Protein AF-A0A8T4A845-F1 (afdb_monomer)

Radius of gyration: 17.16 Å; Cα contacts (8 Å, |Δi|>4): 164; chains: 1; bounding box: 42×33×52 Å

Nearest PDB structures (foldseek):
  6icp-assembly1_A-2  TM=5.380E-01  e=2.543E+00  Pseudomonas putida
  4fma-assembly8_H  TM=6.059E-01  e=6.255E+00  Escherichia coli
  4fma-assembly9_I  TM=5.903E-01  e=4.721E+00  Escherichia coli
  4fma-assembly4_D  TM=5.570E-01  e=5.284E+00  Escherichia coli
  4fma-assembly18_J  TM=4.393E-01  e=3.988E+00  Escherichia coli

Secondary structure (DSSP, 8-state):
------S----------------------S--EEEEETTEEEEEEE-TTS-EEEEEE-TTS-EEEEEESSSSS---EEEEEETTEEEEEETT-TTS--HHHHHHHHHHHHHHHHHHHHHHHHHHHHHHHHHHT--

Foldseek 3Di:
DDDDPDPPPPPDDDPDPDDDDDDDDDDPWVDWDFDDDVNWTWTWTADPQRKTWIWTQDPQRWIKIFIHNPNRLQGQKIWTGDPPDIDIAGPPPVVDHDPVSVVVSVVVSVVSVVVVVVRVCVVCVVVVVVVVVVD

Mean predicted aligned error: 11.97 Å

Sequence (135 aa):
MAPHKTLSTILLGSVLSLGNNSCRSNRHLEYHFEGKIEGDSVEFYETGAGDNVLLVTFQNGNRITYIDYDNDMEVDHVKVRVGTNTTEYYKYNRKNPDPVSVETLKMAQQQFDAYLKKITEIQTAPLQQKKSSEQ

pLDDT: mean 76.3, std 22.8, range [31.53, 98.25]

Structure (mmCIF, N/CA/C/O backbone):
data_AF-A0A8T4A845-F1
#
_entry.id   AF-A0A8T4A845-F1
#
loop_
_atom_site.group_PDB
_atom_site.id
_atom_site.type_symbol
_atom_site.label_atom_id
_atom_site.label_alt_id
_atom_site.label_comp_id
_atom_site.label_asym_id
_atom_site.label_entity_id
_atom_site.label_seq_id
_atom_site.pdbx_PDB_ins_code
_atom_site.Cartn_x
_atom_site.Cartn_y
_atom_site.Cartn_z
_atom_site.occupancy
_atom_site.B_iso_or_equiv
_atom_site.auth_seq_id
_atom_site.auth_comp_id
_atom_site.auth_asym_id
_atom_site.auth_atom_id
_atom_site.pdbx_PDB_model_num
ATOM 1 N N . MET A 1 1 ? 26.663 13.755 16.577 1.00 37.22 1 MET A N 1
ATOM 2 C CA . MET A 1 1 ? 26.098 12.400 16.411 1.00 37.22 1 MET A CA 1
ATOM 3 C C . MET A 1 1 ? 24.880 12.306 17.306 1.00 37.22 1 MET A C 1
ATOM 5 O O . MET A 1 1 ? 25.036 12.282 18.518 1.00 37.22 1 MET A O 1
ATOM 9 N N . ALA A 1 2 ? 23.684 12.400 16.728 1.00 31.53 2 ALA A N 1
ATOM 10 C CA . ALA A 1 2 ? 22.445 12.218 17.477 1.00 31.53 2 ALA A CA 1
ATOM 11 C C . ALA A 1 2 ? 22.142 10.711 17.559 1.00 31.53 2 ALA A C 1
ATOM 13 O O . ALA A 1 2 ? 22.365 10.014 16.568 1.00 31.53 2 ALA A O 1
ATOM 14 N N . PRO A 1 3 ? 21.683 10.191 18.706 1.00 38.44 3 PRO A N 1
ATOM 15 C CA . PRO A 1 3 ? 21.354 8.779 18.826 1.00 38.44 3 PRO A CA 1
ATOM 16 C C . PRO A 1 3 ? 20.134 8.456 17.955 1.00 38.44 3 PRO A C 1
ATOM 18 O O . PRO A 1 3 ? 19.094 9.110 18.061 1.00 38.44 3 PRO A O 1
ATOM 21 N N . HIS A 1 4 ? 20.279 7.445 17.094 1.00 35.44 4 HIS A N 1
ATOM 22 C CA . HIS A 1 4 ? 19.171 6.806 16.392 1.00 35.44 4 HIS A CA 1
ATOM 23 C C . HIS A 1 4 ? 18.200 6.262 17.441 1.00 35.44 4 HIS A C 1
ATOM 25 O O . HIS A 1 4 ? 18.529 5.341 18.186 1.00 35.44 4 HIS A O 1
ATOM 31 N N . LYS A 1 5 ? 17.016 6.867 17.532 1.00 34.44 5 LYS A N 1
ATOM 32 C CA . LYS A 1 5 ? 15.908 6.322 18.313 1.00 34.44 5 LYS A CA 1
ATOM 33 C C . LYS A 1 5 ? 15.335 5.159 17.510 1.00 34.44 5 LYS A C 1
ATOM 35 O O . LYS A 1 5 ? 14.522 5.368 16.618 1.00 34.44 5 LYS A O 1
ATOM 40 N N . THR A 1 6 ? 15.825 3.955 17.776 1.00 39.59 6 THR A N 1
ATOM 41 C CA . THR A 1 6 ? 15.202 2.714 17.323 1.00 39.59 6 THR A CA 1
ATOM 42 C C . THR A 1 6 ? 13.778 2.656 17.875 1.00 39.59 6 THR A C 1
ATOM 44 O O . THR A 1 6 ? 13.549 2.893 19.061 1.00 39.59 6 THR A O 1
ATOM 47 N N . LEU A 1 7 ? 12.811 2.337 17.015 1.00 39.12 7 LEU A N 1
ATOM 48 C CA . LEU A 1 7 ? 11.388 2.126 17.325 1.00 39.12 7 LEU A CA 1
ATOM 49 C C . LEU A 1 7 ? 11.132 0.904 18.242 1.00 39.12 7 LEU A C 1
ATOM 51 O O . LEU A 1 7 ? 10.017 0.406 18.332 1.00 39.12 7 LEU A O 1
ATOM 55 N N . SER A 1 8 ? 12.141 0.429 18.973 1.00 37.53 8 SER A N 1
ATOM 56 C CA . SER A 1 8 ? 12.108 -0.791 19.787 1.00 37.53 8 SER A CA 1
ATOM 57 C C . SER A 1 8 ? 11.509 -0.594 21.187 1.00 37.53 8 SER A C 1
ATOM 59 O O . SER A 1 8 ? 11.868 -1.310 22.117 1.00 37.53 8 SER A O 1
ATOM 61 N N . THR A 1 9 ? 10.625 0.385 21.407 1.00 39.16 9 THR A N 1
ATOM 62 C CA . THR A 1 9 ? 10.010 0.594 22.739 1.00 39.16 9 THR A CA 1
ATOM 63 C C . THR A 1 9 ? 8.511 0.892 22.687 1.00 39.16 9 THR A C 1
ATOM 65 O O . THR A 1 9 ? 8.007 1.717 23.443 1.00 39.16 9 THR A O 1
ATOM 68 N N . ILE A 1 10 ? 7.769 0.178 21.836 1.00 41.72 10 ILE A N 1
ATOM 69 C CA . ILE A 1 10 ? 6.308 0.042 21.984 1.00 41.72 10 ILE A CA 1
ATOM 70 C C . ILE A 1 10 ? 5.972 -1.437 22.209 1.00 41.72 10 ILE A C 1
ATOM 72 O O . ILE A 1 10 ? 5.274 -2.084 21.441 1.00 41.72 10 ILE A O 1
ATOM 76 N N . LEU A 1 11 ? 6.514 -1.983 23.295 1.00 44.00 11 LEU A N 1
ATOM 77 C CA . LEU A 1 11 ? 5.995 -3.179 23.946 1.00 44.00 11 LEU A CA 1
ATOM 78 C C . LEU A 1 11 ? 5.322 -2.700 25.223 1.00 44.00 11 LEU A C 1
ATOM 80 O O . LEU A 1 11 ? 6.006 -2.401 26.194 1.00 44.00 11 LEU A O 1
ATOM 84 N N . LEU A 1 12 ? 3.995 -2.580 25.192 1.00 38.84 12 LEU A N 1
ATOM 85 C CA . LEU A 1 12 ? 3.123 -2.638 26.367 1.00 38.84 12 LEU A CA 1
ATOM 86 C C . LEU A 1 12 ? 1.682 -2.830 25.884 1.00 38.84 12 LEU A C 1
ATOM 88 O O . LEU A 1 12 ? 0.955 -1.877 25.631 1.00 38.84 12 LEU A O 1
ATOM 92 N N . GLY A 1 13 ? 1.343 -4.111 25.729 1.00 39.50 13 GLY A N 1
ATOM 93 C CA . GLY A 1 13 ? 0.031 -4.720 25.924 1.00 39.50 13 GLY A CA 1
ATOM 94 C C . GLY A 1 13 ? -1.208 -3.955 25.472 1.00 39.50 13 GLY A C 1
ATOM 95 O O . GLY A 1 13 ? -1.619 -2.992 26.111 1.00 39.50 13 GLY A O 1
ATOM 96 N N . SER A 1 14 ? -1.934 -4.544 24.522 1.00 38.41 14 SER A N 1
ATOM 97 C CA . SER A 1 14 ? -3.299 -5.015 24.790 1.00 38.41 14 SER A CA 1
ATOM 98 C C . SER A 1 14 ? -3.798 -5.916 23.672 1.00 38.41 14 SER A C 1
ATOM 100 O O . SER A 1 14 ? -4.151 -5.473 22.585 1.00 38.41 14 SER A O 1
ATOM 102 N N . VAL A 1 15 ? -3.889 -7.197 24.012 1.00 46.62 15 VAL A N 1
ATOM 103 C CA . VAL A 1 15 ? -4.815 -8.153 23.415 1.00 46.62 15 VAL A CA 1
ATOM 104 C C . VAL A 1 15 ? -6.230 -7.594 23.584 1.00 46.62 15 VAL A C 1
ATOM 106 O O . VAL A 1 15 ? -6.781 -7.638 24.680 1.00 46.62 15 VAL A O 1
ATOM 109 N N . LEU A 1 16 ? -6.820 -7.058 22.518 1.00 41.22 16 LEU A N 1
ATOM 110 C CA . LEU A 1 16 ? -8.271 -6.904 22.393 1.00 41.22 16 LEU A CA 1
ATOM 111 C C . LEU A 1 16 ? -8.694 -7.369 21.002 1.00 41.22 16 LEU A C 1
ATOM 113 O O . LEU A 1 16 ? -9.043 -6.602 20.112 1.00 41.22 16 LEU A O 1
ATOM 117 N N . SER A 1 17 ? -8.669 -8.688 20.863 1.00 45.78 17 SER A N 1
ATOM 118 C CA . SER A 1 17 ? -9.502 -9.452 19.948 1.00 45.78 17 SER A CA 1
ATOM 119 C C . SER A 1 17 ? -10.981 -9.117 20.178 1.00 45.78 17 SER A C 1
ATOM 121 O O . SER A 1 17 ? -11.621 -9.692 21.057 1.00 45.78 17 SER A O 1
ATOM 123 N N . LEU A 1 18 ? -11.527 -8.194 19.389 1.00 42.00 18 LEU A N 1
ATOM 124 C CA . LEU A 1 18 ? -12.970 -8.014 19.215 1.00 42.00 18 LEU A CA 1
ATOM 125 C C . LEU A 1 18 ? -13.269 -7.806 17.727 1.00 42.00 18 LEU A C 1
ATOM 127 O O . LEU A 1 18 ? -13.414 -6.690 17.244 1.00 42.00 18 LEU A O 1
ATOM 131 N N . GLY A 1 19 ? -13.353 -8.929 17.015 1.00 37.44 19 GLY A N 1
ATOM 132 C CA . GLY A 1 19 ? -13.732 -9.011 15.608 1.00 37.44 19 GLY A CA 1
ATOM 133 C C . GLY A 1 19 ? -13.945 -10.467 15.201 1.00 37.44 19 GLY A C 1
ATOM 134 O O . GLY A 1 19 ? -13.104 -11.072 14.550 1.00 37.44 19 GLY A O 1
ATOM 135 N N . ASN A 1 20 ? -15.044 -11.064 15.664 1.00 41.44 20 ASN A N 1
ATOM 136 C CA . ASN A 1 20 ? -15.478 -12.407 15.280 1.00 41.44 20 ASN A CA 1
ATOM 137 C C . ASN A 1 20 ? -15.787 -12.444 13.770 1.00 41.44 20 ASN A C 1
ATOM 139 O O . ASN A 1 20 ? -16.800 -11.877 13.362 1.00 41.44 20 ASN A O 1
ATOM 143 N N . ASN A 1 21 ? -14.928 -13.095 12.973 1.00 42.91 21 ASN A N 1
ATOM 144 C CA . ASN A 1 21 ? -15.255 -14.054 11.896 1.00 42.91 21 ASN A CA 1
ATOM 145 C C . ASN A 1 21 ? -14.123 -14.166 10.850 1.00 42.91 21 ASN A C 1
ATOM 147 O O . ASN A 1 21 ? -14.267 -13.703 9.727 1.00 42.91 21 ASN A O 1
ATOM 151 N N . SER A 1 22 ? -13.045 -14.889 11.157 1.00 31.95 22 SER A N 1
ATOM 152 C CA . SER A 1 22 ? -12.693 -16.080 10.368 1.00 31.95 22 SER A CA 1
ATOM 153 C C . SER A 1 22 ? -11.634 -16.906 11.099 1.00 31.95 22 SER A C 1
ATOM 155 O O . SER A 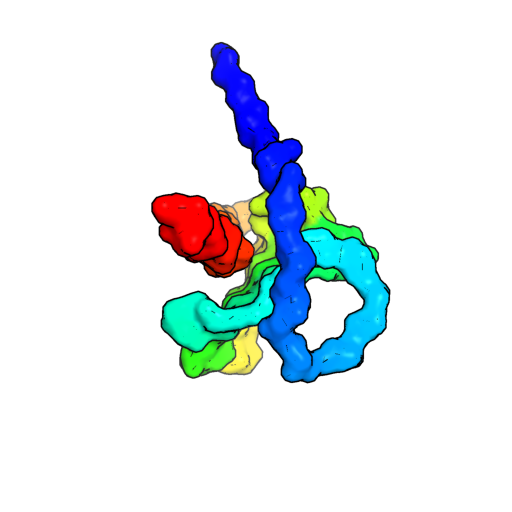1 22 ? -10.624 -16.403 11.587 1.00 31.95 22 SER A O 1
ATOM 157 N N . CYS A 1 23 ? -11.880 -18.208 11.200 1.00 46.47 23 CYS A N 1
ATOM 158 C CA . CYS A 1 23 ? -10.861 -19.168 11.577 1.00 46.47 23 CYS A CA 1
ATOM 159 C C . CYS A 1 23 ? -9.774 -19.202 10.494 1.00 46.47 23 CYS A C 1
ATOM 161 O O . CYS A 1 23 ? -9.954 -19.829 9.451 1.00 46.47 23 CYS A O 1
ATOM 163 N N . ARG A 1 24 ? -8.606 -18.630 10.784 1.00 37.72 24 ARG A N 1
ATOM 164 C CA . ARG A 1 24 ? -7.337 -19.145 10.265 1.00 37.72 24 ARG A CA 1
ATOM 165 C C . ARG A 1 24 ? -6.360 -19.284 11.423 1.00 37.72 24 ARG A C 1
ATOM 167 O O . ARG A 1 24 ? -5.912 -18.322 12.028 1.00 37.72 24 ARG A O 1
ATOM 174 N N . SER A 1 25 ? -6.129 -20.541 11.769 1.00 41.78 25 SER A N 1
ATOM 175 C CA . SER A 1 25 ? -5.287 -21.020 12.854 1.00 41.78 25 SER A CA 1
ATOM 176 C C . SER A 1 25 ? -3.837 -20.545 12.744 1.00 41.78 25 SER A C 1
ATOM 178 O O . SER A 1 25 ? -3.228 -20.692 11.686 1.00 41.78 25 SER A O 1
ATOM 180 N N . ASN A 1 26 ? -3.288 -20.139 13.892 1.00 40.47 26 ASN A N 1
ATOM 181 C CA . ASN A 1 26 ? -1.875 -20.191 14.271 1.00 40.47 26 ASN A CA 1
ATOM 182 C C . ASN A 1 26 ? -0.864 -19.613 13.279 1.00 40.47 26 ASN A C 1
ATOM 184 O O . ASN A 1 26 ? -0.272 -20.377 12.520 1.00 40.47 26 ASN A O 1
ATOM 188 N N . ARG A 1 27 ? -0.524 -18.328 13.439 1.00 40.03 27 ARG A N 1
ATOM 189 C CA . ARG A 1 27 ? 0.880 -17.881 13.477 1.00 40.03 27 ARG A CA 1
ATOM 190 C C . ARG A 1 27 ? 1.009 -16.758 14.499 1.00 40.03 27 ARG A C 1
ATOM 192 O O . ARG A 1 27 ? 0.131 -15.911 14.598 1.00 40.03 27 ARG A O 1
ATOM 199 N N . HIS A 1 28 ? 2.068 -16.820 15.292 1.00 40.00 28 HIS A N 1
ATOM 200 C CA . HIS A 1 28 ? 2.499 -15.772 16.207 1.00 40.00 28 HIS A CA 1
ATOM 201 C C . HIS A 1 28 ? 2.827 -14.505 15.406 1.00 40.00 28 HIS A C 1
ATOM 203 O O . HIS A 1 28 ? 3.969 -14.329 15.010 1.00 40.00 28 HIS A O 1
ATOM 209 N N . LEU A 1 29 ? 1.833 -13.676 15.101 1.00 51.53 29 LEU A N 1
ATOM 210 C CA . LEU A 1 29 ? 2.030 -12.416 14.390 1.00 51.53 29 LEU A CA 1
ATOM 211 C C . LEU A 1 29 ? 1.644 -11.317 15.372 1.00 51.53 29 LEU A C 1
ATOM 213 O O . LEU A 1 29 ? 0.462 -11.070 15.609 1.00 51.53 29 LEU A O 1
ATOM 217 N N . GLU A 1 30 ? 2.645 -10.728 16.023 1.00 56.69 30 GLU A N 1
ATOM 218 C CA . GLU A 1 30 ? 2.458 -9.695 17.051 1.00 56.69 30 GLU A CA 1
ATOM 219 C C . GLU A 1 30 ? 1.830 -8.405 16.482 1.00 56.69 30 GLU A C 1
ATOM 221 O O . GLU A 1 30 ? 1.326 -7.580 17.244 1.00 56.69 30 GLU A O 1
ATOM 226 N N . TYR A 1 31 ? 1.763 -8.270 15.151 1.00 66.19 31 TYR A N 1
ATOM 227 C CA . TYR A 1 31 ? 1.248 -7.097 14.452 1.00 66.19 31 TYR A CA 1
ATOM 228 C C . TYR A 1 31 ? 0.256 -7.492 13.352 1.00 66.19 31 TYR A C 1
ATOM 230 O O . TYR A 1 31 ? 0.621 -7.728 12.202 1.00 66.19 31 TYR A O 1
ATOM 238 N N . HIS A 1 32 ? -1.027 -7.565 13.712 1.00 86.31 32 HIS A N 1
ATOM 239 C CA . HIS A 1 32 ? -2.117 -7.738 12.755 1.00 86.31 32 HIS A CA 1
ATOM 240 C C . HIS A 1 32 ? -3.141 -6.608 12.887 1.00 86.31 32 HIS A C 1
ATOM 242 O O . HIS A 1 32 ? -3.562 -6.254 13.991 1.00 86.31 32 HIS A O 1
ATOM 248 N N . PHE A 1 33 ? -3.552 -6.052 11.753 1.00 91.56 33 PHE A N 1
ATOM 249 C CA . PHE A 1 33 ? -4.642 -5.094 11.647 1.00 91.56 33 PHE A CA 1
ATOM 250 C C . PHE A 1 33 ? -5.516 -5.453 10.450 1.00 91.56 33 PHE A C 1
ATOM 252 O O . PHE A 1 33 ? -5.007 -5.689 9.360 1.00 91.56 33 PHE A O 1
ATOM 259 N N . GLU A 1 34 ? -6.828 -5.423 10.643 1.00 94.94 34 GLU A N 1
ATOM 260 C CA . GLU A 1 34 ? -7.825 -5.477 9.578 1.00 94.94 34 GLU A CA 1
ATOM 261 C C . GLU A 1 34 ? -8.914 -4.462 9.928 1.00 94.94 34 GLU A C 1
ATOM 263 O O . GLU A 1 34 ? -9.502 -4.509 11.012 1.00 94.94 34 GLU A O 1
ATOM 268 N N . GLY A 1 35 ? -9.161 -3.497 9.044 1.00 93.19 35 GLY A N 1
ATOM 269 C CA . GLY A 1 35 ? -10.119 -2.441 9.339 1.00 93.19 35 GLY A CA 1
ATOM 270 C C . GLY A 1 35 ? -10.340 -1.446 8.211 1.00 93.19 35 GLY A C 1
ATOM 271 O O . GLY A 1 35 ? -9.958 -1.660 7.058 1.00 93.19 35 GLY A O 1
ATOM 2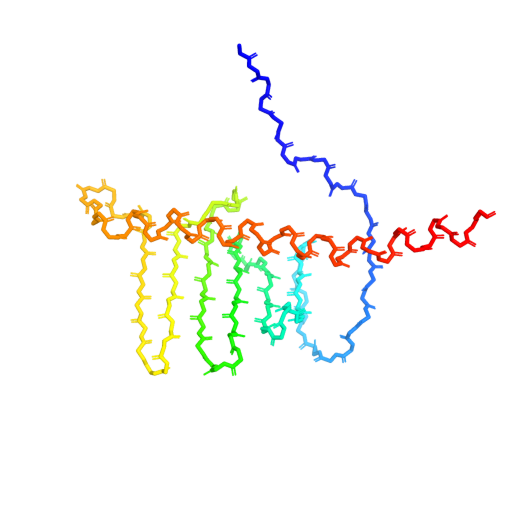72 N N . LYS A 1 36 ? -11.003 -0.339 8.558 1.00 94.50 36 LYS A N 1
ATOM 273 C CA . LYS A 1 36 ? -11.262 0.779 7.650 1.00 94.50 36 LYS A CA 1
ATOM 274 C C . LYS A 1 36 ? -10.505 2.024 8.090 1.00 94.50 36 LYS A C 1
ATOM 276 O O . LYS A 1 36 ? -10.566 2.395 9.259 1.00 94.50 36 LYS A O 1
ATOM 281 N N . ILE A 1 37 ? -9.864 2.701 7.143 1.00 93.69 37 ILE A N 1
ATOM 282 C CA . ILE A 1 37 ? -9.236 4.012 7.340 1.00 93.69 37 ILE A CA 1
ATOM 283 C C . ILE A 1 37 ? -9.777 4.932 6.255 1.00 93.69 37 ILE A C 1
ATOM 285 O O . ILE A 1 37 ? -9.611 4.644 5.079 1.00 93.69 37 ILE A O 1
ATOM 289 N N . GLU A 1 38 ? -10.479 6.001 6.643 1.00 92.38 38 GLU A N 1
ATOM 290 C CA . GLU A 1 38 ? -11.086 6.961 5.694 1.00 92.38 38 GLU A CA 1
ATOM 291 C C . GLU A 1 38 ? -11.986 6.285 4.627 1.00 92.38 38 GLU A C 1
ATOM 293 O O . GLU A 1 38 ? -12.204 6.786 3.529 1.00 92.38 38 GLU A O 1
ATOM 298 N N . GLY A 1 39 ? -12.556 5.128 4.983 1.00 92.94 39 GLY A N 1
ATOM 299 C CA . GLY A 1 39 ? -13.412 4.298 4.133 1.00 92.94 39 GLY A CA 1
ATOM 300 C C . GLY A 1 39 ? -12.672 3.282 3.253 1.00 92.94 39 GLY A C 1
ATOM 301 O O . GLY A 1 39 ? -13.315 2.369 2.729 1.00 92.94 39 GLY A O 1
ATOM 302 N N . ASP A 1 40 ? -11.346 3.356 3.159 1.00 95.25 40 ASP A N 1
ATOM 303 C CA . ASP A 1 40 ? -10.526 2.346 2.489 1.00 95.25 40 ASP A CA 1
ATOM 304 C C . ASP A 1 40 ? -10.386 1.095 3.362 1.00 95.25 40 ASP A C 1
ATOM 306 O O . ASP A 1 40 ? -10.334 1.180 4.589 1.00 95.25 40 ASP A O 1
ATOM 310 N N . SER A 1 41 ? -10.350 -0.085 2.737 1.00 96.94 41 SER A N 1
ATOM 311 C CA . SER A 1 41 ? -10.019 -1.339 3.425 1.00 96.94 41 SER A CA 1
ATOM 312 C C . SER A 1 41 ? -8.520 -1.432 3.619 1.00 96.94 41 SER A C 1
ATOM 314 O O . SER A 1 41 ? -7.790 -1.381 2.632 1.00 96.94 41 SER A O 1
ATOM 316 N N . VAL A 1 42 ? -8.076 -1.598 4.860 1.00 97.12 42 VAL A N 1
ATOM 317 C CA . VAL A 1 42 ? -6.656 -1.680 5.189 1.00 97.12 42 VAL A CA 1
ATOM 318 C C . VAL A 1 42 ? -6.389 -2.941 5.996 1.00 97.12 42 VAL A C 1
ATOM 320 O O . VAL A 1 42 ? -7.030 -3.171 7.021 1.00 97.12 42 VAL A O 1
ATOM 323 N N . GLU A 1 43 ? -5.430 -3.732 5.528 1.00 96.62 43 GLU A N 1
ATOM 324 C CA . GLU A 1 43 ? -4.906 -4.906 6.220 1.00 96.62 43 GLU A CA 1
ATOM 325 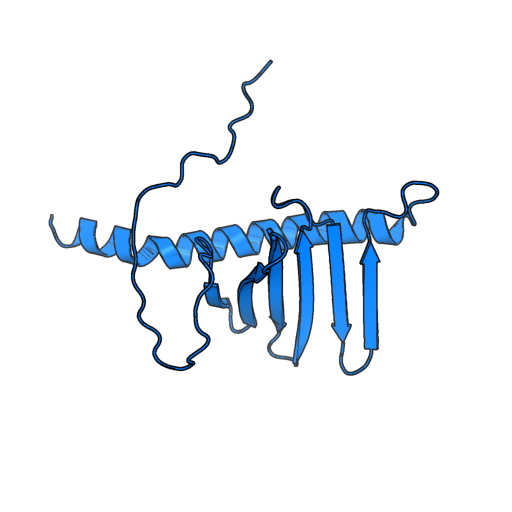C C . GLU A 1 43 ? -3.400 -4.733 6.420 1.00 96.62 43 GLU A C 1
ATOM 327 O O . GLU A 1 43 ? -2.692 -4.371 5.482 1.00 96.62 43 GLU A O 1
ATOM 332 N N . PHE A 1 44 ? -2.908 -5.003 7.623 1.00 95.00 44 PHE A N 1
ATOM 333 C CA . PHE A 1 44 ? -1.484 -5.100 7.920 1.00 95.00 44 PHE A CA 1
ATOM 334 C C . PHE A 1 44 ? -1.211 -6.435 8.600 1.00 95.00 44 PHE A C 1
ATOM 336 O O . PHE A 1 44 ? -1.908 -6.806 9.549 1.00 95.00 44 PHE A O 1
ATOM 343 N N . TYR A 1 45 ? -0.240 -7.183 8.095 1.00 91.62 45 TYR A N 1
ATOM 344 C CA . TYR A 1 45 ? 0.120 -8.479 8.651 1.00 91.62 45 TYR A CA 1
ATOM 345 C C . TYR A 1 45 ? 1.542 -8.868 8.270 1.00 91.62 45 TYR A C 1
ATOM 347 O O . TYR A 1 45 ? 2.037 -8.503 7.206 1.00 91.62 45 TYR A O 1
ATOM 355 N N . GLU A 1 46 ? 2.154 -9.686 9.115 1.00 90.94 46 GLU A N 1
ATOM 356 C CA . GLU A 1 46 ? 3.408 -10.361 8.806 1.00 90.94 46 GLU A CA 1
ATOM 357 C C . GLU A 1 46 ? 3.123 -11.722 8.129 1.00 90.94 46 GLU A C 1
ATOM 359 O O . GLU A 1 46 ? 2.183 -12.449 8.477 1.00 90.94 46 GLU A O 1
ATOM 364 N N . THR A 1 47 ? 3.880 -12.071 7.088 1.00 88.19 47 THR A N 1
ATOM 365 C CA . THR A 1 47 ? 3.756 -13.357 6.393 1.00 88.19 47 THR A CA 1
ATOM 366 C C . THR A 1 47 ? 4.454 -14.464 7.184 1.00 88.19 47 THR A C 1
ATOM 368 O O . THR A 1 47 ? 5.215 -14.238 8.113 1.00 88.19 47 THR A O 1
ATOM 371 N N . GLY A 1 48 ? 4.265 -15.726 6.785 1.00 81.94 48 GLY A N 1
ATOM 372 C CA . GLY A 1 48 ? 5.058 -16.815 7.373 1.00 81.94 48 GLY A CA 1
ATOM 373 C C . GLY A 1 48 ? 6.553 -16.774 7.074 1.00 81.94 48 GLY A C 1
ATOM 374 O O . GLY A 1 48 ? 7.276 -17.579 7.652 1.00 81.94 48 GLY A O 1
ATOM 375 N N . ALA A 1 49 ? 6.978 -15.934 6.131 1.00 86.00 49 ALA A N 1
ATOM 376 C CA . ALA A 1 49 ? 8.378 -15.745 5.785 1.00 86.00 49 ALA A CA 1
ATOM 377 C C . ALA A 1 49 ? 9.019 -14.587 6.569 1.00 86.00 49 ALA A C 1
ATOM 379 O O . ALA A 1 49 ? 10.225 -14.408 6.460 1.00 86.00 49 ALA A O 1
ATOM 380 N N . GLY A 1 50 ? 8.239 -13.862 7.380 1.00 85.06 50 GLY A N 1
ATOM 381 C CA . GLY A 1 50 ? 8.693 -12.679 8.106 1.00 85.06 50 GLY A CA 1
ATOM 382 C C . GLY A 1 50 ? 8.491 -11.367 7.348 1.00 85.06 50 GLY A C 1
ATOM 383 O O . GLY A 1 50 ? 8.881 -10.329 7.862 1.00 85.06 50 GLY A O 1
ATOM 384 N N . ASP A 1 51 ? 7.874 -11.386 6.160 1.00 91.06 51 ASP A N 1
ATOM 385 C CA . ASP A 1 51 ? 7.634 -10.155 5.399 1.00 91.06 51 ASP A CA 1
ATOM 386 C C . ASP A 1 51 ? 6.490 -9.356 6.031 1.00 91.06 51 ASP A C 1
ATOM 388 O O . ASP A 1 51 ? 5.438 -9.929 6.325 1.00 91.06 51 ASP A O 1
ATOM 392 N N . ASN A 1 52 ? 6.611 -8.037 6.130 1.00 93.50 52 ASN A N 1
ATOM 393 C CA . ASN A 1 52 ? 5.472 -7.184 6.451 1.00 93.50 52 ASN A CA 1
ATOM 394 C C . ASN A 1 52 ? 4.700 -6.827 5.185 1.00 93.50 52 ASN A C 1
ATOM 396 O O . ASN A 1 52 ? 5.270 -6.388 4.183 1.00 93.50 52 ASN A O 1
ATOM 400 N N . VAL A 1 53 ? 3.377 -6.958 5.242 1.00 96.12 53 VAL A N 1
ATOM 401 C CA . VAL A 1 53 ? 2.484 -6.600 4.142 1.00 96.12 53 VAL A CA 1
ATOM 402 C C . VAL A 1 53 ? 1.444 -5.605 4.625 1.00 96.12 53 VAL A C 1
ATOM 404 O O . VAL A 1 53 ? 0.650 -5.907 5.513 1.00 96.12 53 VAL A O 1
ATOM 407 N N . LEU A 1 54 ? 1.405 -4.439 3.977 1.00 97.44 54 LEU A N 1
ATOM 408 C CA . LEU A 1 54 ? 0.292 -3.498 4.064 1.00 97.44 54 LEU A CA 1
ATOM 409 C C . LEU A 1 54 ? -0.518 -3.573 2.768 1.00 97.44 54 LEU A C 1
ATOM 411 O O . LEU A 1 54 ? -0.016 -3.289 1.678 1.00 97.44 54 LEU A O 1
ATOM 415 N N . LEU A 1 55 ? -1.790 -3.929 2.879 1.00 98.06 55 LEU A N 1
ATOM 416 C CA . LEU A 1 55 ? -2.735 -3.964 1.776 1.00 98.06 55 LEU A CA 1
ATOM 417 C C . LEU A 1 55 ? -3.760 -2.848 1.947 1.00 98.06 55 LEU A C 1
ATOM 419 O O . LEU A 1 55 ? -4.479 -2.810 2.939 1.00 98.06 55 LEU A O 1
ATOM 423 N N . VAL A 1 56 ? -3.869 -1.975 0.949 1.00 98.12 56 VAL A N 1
ATOM 424 C CA . VAL A 1 56 ? -4.872 -0.907 0.907 1.00 98.12 56 VAL A CA 1
ATOM 425 C C . VAL A 1 56 ? -5.767 -1.133 -0.300 1.00 98.12 56 VAL A C 1
ATOM 427 O O . VAL A 1 56 ? -5.301 -1.102 -1.438 1.00 98.12 56 VAL A O 1
ATOM 430 N N . THR A 1 57 ? -7.054 -1.364 -0.059 1.00 97.50 57 THR A N 1
ATOM 431 C CA . THR A 1 57 ? -8.092 -1.443 -1.091 1.00 97.50 57 THR A CA 1
ATOM 432 C C . THR A 1 57 ? -8.976 -0.210 -0.997 1.00 97.50 57 THR A C 1
ATOM 434 O O . THR A 1 57 ? -9.757 -0.063 -0.055 1.00 97.50 57 THR A O 1
ATOM 437 N N . PHE A 1 58 ? -8.852 0.661 -1.992 1.00 95.62 58 PHE A N 1
ATOM 438 C CA . PHE A 1 58 ? -9.617 1.894 -2.090 1.00 95.62 58 PHE A CA 1
ATOM 439 C C . PHE A 1 58 ? -11.098 1.617 -2.347 1.00 95.62 58 PHE A C 1
ATOM 441 O O . PHE A 1 58 ? -11.467 0.586 -2.913 1.00 95.62 58 PHE A O 1
ATOM 448 N N . GLN A 1 59 ? -11.958 2.579 -2.011 1.00 94.25 59 GLN A N 1
ATOM 449 C CA . GLN A 1 59 ? -13.407 2.484 -2.253 1.00 94.25 59 GLN A CA 1
ATOM 450 C C . GLN A 1 59 ? -13.781 2.205 -3.722 1.00 94.25 59 GLN A C 1
ATOM 452 O O . GLN A 1 59 ? -14.800 1.578 -3.998 1.00 94.25 59 GLN A O 1
ATOM 457 N N . ASN A 1 60 ? -12.949 2.642 -4.672 1.00 90.75 60 ASN A N 1
ATOM 458 C CA . ASN A 1 60 ? -13.136 2.385 -6.105 1.00 90.75 60 ASN A CA 1
ATOM 459 C C . ASN A 1 60 ? -12.642 0.995 -6.562 1.00 90.75 60 ASN A C 1
ATOM 461 O O . ASN A 1 60 ? -12.651 0.708 -7.757 1.00 90.75 60 ASN A O 1
ATOM 465 N N . GLY A 1 61 ? -12.193 0.143 -5.637 1.00 93.88 61 GLY A N 1
ATOM 466 C CA . GLY A 1 61 ? -11.688 -1.203 -5.909 1.00 93.88 61 GLY A CA 1
ATOM 467 C C . GLY A 1 61 ? -10.228 -1.265 -6.366 1.00 93.88 61 GLY A C 1
ATOM 468 O O . GLY A 1 61 ? -9.696 -2.366 -6.525 1.00 93.88 61 GLY A O 1
ATOM 469 N N . ASN A 1 62 ? -9.557 -0.124 -6.556 1.00 95.69 62 ASN A N 1
ATOM 470 C CA . ASN A 1 62 ? -8.115 -0.108 -6.791 1.00 95.69 62 ASN A CA 1
ATOM 471 C C . ASN A 1 62 ? -7.377 -0.572 -5.538 1.00 95.69 62 ASN A C 1
ATOM 473 O O . ASN A 1 62 ? -7.857 -0.406 -4.417 1.00 95.69 62 ASN A O 1
ATOM 477 N N . ARG A 1 63 ? -6.187 -1.136 -5.726 1.00 97.81 63 ARG A N 1
ATOM 478 C CA . ARG A 1 63 ? -5.432 -1.732 -4.628 1.00 97.81 63 ARG A CA 1
ATOM 479 C C . ARG A 1 63 ? -3.963 -1.368 -4.698 1.00 97.81 63 ARG A C 1
ATOM 481 O O . ARG A 1 63 ? -3.373 -1.445 -5.773 1.00 97.81 63 ARG A O 1
ATOM 488 N N . ILE A 1 64 ? -3.372 -1.048 -3.555 1.00 98.06 64 ILE A N 1
ATOM 489 C CA . ILE A 1 64 ? -1.922 -0.955 -3.398 1.00 98.06 64 ILE A CA 1
ATOM 490 C C . ILE A 1 64 ? -1.487 -1.976 -2.352 1.00 98.06 64 ILE A C 1
ATOM 492 O O . ILE A 1 64 ? -2.110 -2.113 -1.302 1.00 98.06 64 ILE A O 1
ATOM 496 N N . THR A 1 65 ? -0.436 -2.722 -2.666 1.00 98.25 65 THR A N 1
ATOM 497 C CA . THR A 1 65 ? 0.228 -3.639 -1.741 1.00 98.25 65 THR A CA 1
ATOM 498 C C . THR A 1 65 ? 1.647 -3.145 -1.527 1.00 98.25 65 THR A C 1
ATOM 500 O O . THR A 1 65 ? 2.392 -3.041 -2.499 1.00 98.25 65 THR A O 1
ATOM 503 N N . TYR A 1 66 ? 2.004 -2.861 -0.281 1.00 97.88 66 TYR A N 1
ATOM 504 C CA . TYR A 1 66 ? 3.359 -2.531 0.150 1.00 97.88 66 TYR A CA 1
ATOM 505 C C . TYR A 1 66 ? 3.944 -3.759 0.840 1.00 97.88 66 TYR A C 1
ATOM 507 O O . TYR A 1 66 ? 3.253 -4.387 1.646 1.00 97.88 66 TYR A O 1
ATOM 515 N N . ILE A 1 67 ? 5.176 -4.113 0.492 1.00 96.12 67 ILE A N 1
ATOM 516 C CA . ILE A 1 67 ? 5.859 -5.300 0.999 1.00 96.12 67 ILE A CA 1
ATOM 517 C C . ILE A 1 67 ? 7.262 -4.899 1.448 1.00 96.12 67 ILE A C 1
ATOM 519 O O . ILE A 1 67 ? 7.996 -4.269 0.683 1.00 96.12 67 ILE A O 1
ATOM 523 N N . ASP A 1 68 ? 7.595 -5.290 2.668 1.00 94.81 68 ASP A N 1
ATOM 524 C CA . ASP A 1 68 ? 8.912 -5.226 3.304 1.00 94.81 68 ASP A CA 1
ATOM 525 C C . ASP A 1 68 ? 9.342 -6.677 3.547 1.00 94.81 68 ASP A C 1
ATOM 527 O O . ASP A 1 68 ? 8.654 -7.403 4.266 1.00 94.81 68 ASP A O 1
ATOM 531 N N . TYR A 1 69 ? 10.412 -7.123 2.889 1.00 92.56 69 TYR A N 1
ATOM 532 C CA . TYR A 1 69 ? 10.872 -8.514 2.959 1.00 92.56 69 TYR A CA 1
ATOM 533 C C . TYR A 1 69 ? 11.808 -8.779 4.144 1.00 92.56 69 TYR A C 1
ATOM 535 O O . TYR A 1 69 ? 12.029 -9.936 4.497 1.00 92.56 69 TYR A O 1
ATOM 543 N N . ASP A 1 70 ? 12.379 -7.730 4.737 1.00 88.81 70 ASP A N 1
ATOM 544 C CA . ASP A 1 70 ? 13.439 -7.826 5.744 1.00 88.81 70 ASP A CA 1
ATOM 545 C C . ASP A 1 70 ? 12.936 -7.500 7.170 1.00 88.81 70 ASP A C 1
ATOM 547 O O . ASP A 1 70 ? 13.699 -7.584 8.137 1.00 88.81 70 ASP A O 1
ATOM 551 N N . ASN A 1 71 ? 11.643 -7.189 7.317 1.00 85.62 71 ASN A N 1
ATOM 552 C CA . ASN A 1 71 ? 10.978 -6.798 8.564 1.00 85.62 71 ASN A CA 1
ATOM 553 C C . ASN A 1 71 ? 11.621 -5.565 9.228 1.00 85.62 71 ASN A C 1
ATOM 555 O O . ASN A 1 71 ? 11.682 -5.452 10.456 1.00 85.62 71 ASN A O 1
ATOM 559 N N . ASP A 1 72 ? 12.146 -4.645 8.418 1.00 90.56 72 ASP A N 1
ATOM 560 C CA . ASP A 1 72 ? 12.782 -3.407 8.877 1.00 90.56 72 ASP A CA 1
ATOM 561 C C . ASP A 1 72 ? 11.878 -2.170 8.722 1.00 90.56 72 ASP A C 1
ATOM 563 O O . ASP A 1 72 ? 12.280 -1.052 9.062 1.00 90.56 72 ASP A O 1
ATOM 567 N N . MET A 1 73 ? 10.628 -2.390 8.296 1.00 91.44 73 MET A N 1
ATOM 568 C CA . MET A 1 73 ? 9.612 -1.385 7.985 1.00 91.44 73 MET A CA 1
ATOM 569 C C . MET A 1 73 ? 9.988 -0.483 6.796 1.00 91.44 73 MET A C 1
ATOM 571 O O . MET A 1 73 ? 9.412 0.600 6.633 1.00 91.44 73 MET A O 1
ATOM 575 N N . GLU A 1 74 ? 10.918 -0.918 5.942 1.00 94.75 74 GLU A N 1
ATOM 576 C CA . GLU A 1 74 ? 11.261 -0.268 4.680 1.00 94.75 74 GLU A CA 1
ATOM 577 C C . GLU A 1 74 ? 10.585 -0.975 3.493 1.00 94.75 74 GLU A C 1
ATOM 579 O O . GLU A 1 74 ? 10.690 -2.179 3.288 1.00 94.75 74 GLU A O 1
ATOM 584 N N . VAL A 1 75 ? 9.890 -0.214 2.649 1.00 95.06 75 VAL A N 1
ATOM 585 C CA . VAL A 1 75 ? 9.179 -0.752 1.488 1.00 95.06 75 VAL A CA 1
ATOM 586 C C . VAL A 1 75 ? 10.176 -1.211 0.421 1.00 95.06 75 VAL A C 1
ATOM 588 O O . VAL A 1 75 ? 10.833 -0.407 -0.247 1.00 95.06 75 VAL A O 1
ATOM 591 N N . ASP A 1 76 ? 10.218 -2.519 0.183 1.00 94.56 76 ASP A N 1
ATOM 592 C CA . ASP A 1 76 ? 11.039 -3.143 -0.854 1.00 94.56 76 ASP A CA 1
ATOM 593 C C . ASP A 1 76 ? 10.298 -3.318 -2.178 1.00 94.56 76 ASP A C 1
ATOM 595 O O . ASP A 1 76 ? 10.908 -3.335 -3.256 1.00 94.56 76 ASP A O 1
ATOM 599 N N . HIS A 1 77 ? 8.981 -3.499 -2.105 1.00 94.06 77 HIS A N 1
ATOM 600 C CA . HIS A 1 77 ? 8.153 -3.806 -3.258 1.00 94.06 77 HIS A CA 1
ATOM 601 C C . HIS A 1 77 ? 6.756 -3.209 -3.123 1.00 94.06 77 HIS A C 1
ATOM 603 O O . HIS A 1 77 ? 6.081 -3.348 -2.105 1.00 94.06 77 HIS A O 1
ATOM 609 N N . VAL A 1 78 ? 6.304 -2.571 -4.201 1.00 96.38 78 VAL A N 1
ATOM 610 C CA . VAL A 1 78 ? 4.956 -2.021 -4.323 1.00 96.38 78 VAL A CA 1
ATOM 611 C C . VAL A 1 78 ? 4.244 -2.648 -5.509 1.00 96.38 78 VAL A C 1
ATOM 613 O O . VAL A 1 78 ? 4.760 -2.626 -6.626 1.00 96.38 78 VAL A O 1
ATOM 616 N N . LYS A 1 79 ? 3.024 -3.140 -5.288 1.00 96.38 79 LYS A N 1
ATOM 617 C CA . LYS A 1 79 ? 2.103 -3.556 -6.352 1.00 96.38 79 LYS A CA 1
ATOM 618 C C . LYS A 1 79 ? 0.931 -2.599 -6.416 1.00 96.38 79 LYS A C 1
ATOM 620 O O . LYS A 1 79 ? 0.201 -2.465 -5.438 1.00 96.38 79 LYS A O 1
ATOM 625 N N . VAL A 1 80 ? 0.704 -1.992 -7.572 1.00 96.75 80 VAL A N 1
ATOM 626 C CA . VAL A 1 80 ? -0.452 -1.130 -7.831 1.00 96.75 80 VAL A CA 1
ATOM 627 C C . VAL A 1 80 ? -1.384 -1.845 -8.796 1.00 96.75 80 VAL A C 1
ATOM 629 O O . VAL A 1 80 ? -1.002 -2.153 -9.923 1.00 96.75 80 VAL A O 1
ATOM 632 N N . ARG A 1 81 ? -2.618 -2.103 -8.365 1.00 96.94 81 ARG A N 1
ATOM 633 C CA . ARG A 1 81 ? -3.671 -2.693 -9.190 1.00 96.94 81 ARG A CA 1
ATOM 634 C C . ARG A 1 81 ? -4.767 -1.672 -9.465 1.00 96.94 81 ARG A C 1
ATOM 636 O O . ARG A 1 81 ? -5.429 -1.204 -8.540 1.00 96.94 81 ARG A O 1
ATOM 643 N N . VAL A 1 82 ? -4.998 -1.400 -10.746 1.00 94.25 82 VAL A N 1
ATOM 644 C CA . VAL A 1 82 ? -6.085 -0.543 -11.239 1.00 94.25 82 VAL A CA 1
ATOM 645 C C . VAL A 1 82 ? -6.943 -1.368 -12.192 1.00 94.25 82 VAL A C 1
ATOM 647 O O . VAL A 1 82 ? -6.512 -1.729 -13.289 1.00 94.25 82 VAL A O 1
ATOM 650 N N . GLY A 1 83 ? -8.147 -1.735 -11.744 1.00 92.56 83 GLY A N 1
ATOM 651 C CA . GLY A 1 83 ? -9.000 -2.700 -12.442 1.00 92.56 83 GLY A CA 1
ATOM 652 C C . GLY A 1 83 ? -8.313 -4.063 -12.627 1.00 92.56 83 GLY A C 1
ATOM 653 O O . GLY A 1 83 ? -8.046 -4.790 -11.662 1.00 92.56 83 GLY A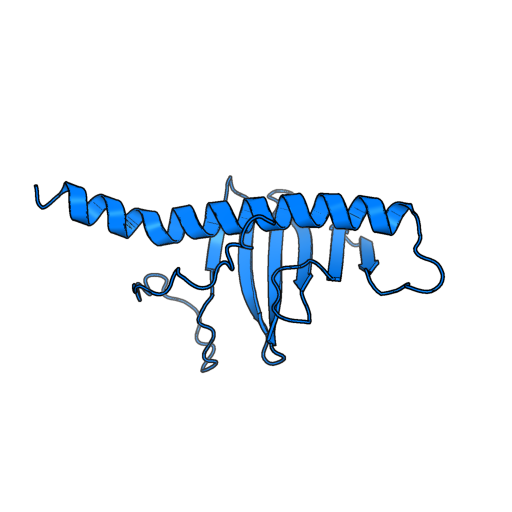 O 1
ATOM 654 N N . THR A 1 84 ? -8.037 -4.426 -13.881 1.00 93.50 84 THR A N 1
ATOM 655 C CA . THR A 1 84 ? -7.338 -5.670 -14.255 1.00 93.50 84 THR A CA 1
ATOM 656 C C . THR A 1 84 ? -5.828 -5.499 -14.416 1.00 93.50 84 THR A C 1
ATOM 658 O O . THR A 1 84 ? -5.119 -6.499 -14.489 1.00 93.50 84 THR A O 1
ATOM 661 N N . ASN A 1 85 ? -5.327 -4.263 -14.469 1.00 95.62 85 ASN A N 1
ATOM 662 C CA . ASN A 1 85 ? -3.915 -3.982 -14.707 1.00 95.62 85 ASN A CA 1
ATOM 663 C C . ASN A 1 85 ? -3.145 -3.975 -13.388 1.00 95.62 85 ASN A C 1
ATOM 665 O O . ASN A 1 85 ? -3.621 -3.413 -12.401 1.00 95.62 85 ASN A O 1
ATOM 669 N N . THR A 1 86 ? -1.958 -4.581 -13.388 1.00 95.50 86 THR A N 1
ATOM 670 C CA . THR A 1 86 ? -1.035 -4.573 -12.248 1.00 95.50 86 THR A CA 1
ATOM 671 C C . THR A 1 86 ? 0.309 -4.020 -12.696 1.00 95.50 86 THR A C 1
ATOM 673 O O . THR A 1 86 ? 0.870 -4.508 -13.675 1.00 95.50 86 THR A O 1
ATOM 676 N N . THR A 1 87 ? 0.819 -3.038 -11.960 1.00 93.62 87 THR A N 1
ATOM 677 C CA . THR A 1 87 ? 2.176 -2.504 -12.107 1.00 93.62 87 THR A CA 1
ATOM 678 C C . THR A 1 87 ? 2.952 -2.790 -10.829 1.00 93.62 87 THR A C 1
ATOM 680 O O . THR A 1 87 ? 2.409 -2.643 -9.734 1.00 93.62 87 THR A O 1
ATOM 683 N N . GLU A 1 88 ? 4.207 -3.207 -10.959 1.00 93.69 88 GLU A N 1
ATOM 684 C CA . GLU A 1 88 ? 5.056 -3.592 -9.832 1.00 93.69 88 GLU A CA 1
ATOM 685 C C . GLU A 1 88 ? 6.354 -2.778 -9.834 1.00 93.69 88 GLU A C 1
ATOM 687 O O . GLU A 1 88 ? 6.961 -2.574 -10.886 1.00 93.69 88 GLU A O 1
ATOM 692 N N . TYR A 1 89 ? 6.775 -2.327 -8.652 1.00 90.81 89 TYR A N 1
ATOM 693 C CA . TYR A 1 89 ? 7.970 -1.510 -8.442 1.00 90.81 89 TYR A CA 1
ATOM 694 C C . TYR A 1 89 ? 8.854 -2.159 -7.382 1.00 90.81 89 TYR A C 1
ATOM 696 O O . TYR A 1 89 ? 8.377 -2.459 -6.290 1.00 90.81 89 TYR A O 1
ATOM 704 N N . TYR A 1 90 ? 10.137 -2.352 -7.687 1.00 90.38 90 TYR A N 1
ATOM 705 C CA . TYR A 1 90 ? 11.072 -3.108 -6.851 1.00 90.38 90 TYR A CA 1
ATOM 706 C C . TYR A 1 90 ? 12.297 -2.269 -6.479 1.00 90.38 90 TYR A C 1
ATOM 708 O O . TYR A 1 90 ? 12.963 -1.718 -7.358 1.00 90.38 90 TYR A O 1
ATOM 716 N N . LYS A 1 91 ? 12.672 -2.265 -5.197 1.00 86.31 91 LYS A N 1
ATOM 717 C CA . LYS A 1 91 ? 13.922 -1.667 -4.687 1.00 86.31 91 LYS A CA 1
ATOM 718 C C . LYS A 1 91 ? 15.167 -2.346 -5.275 1.00 86.31 91 LYS A C 1
ATOM 720 O O . LYS A 1 91 ? 16.214 -1.725 -5.449 1.00 86.31 91 LYS A O 1
ATOM 725 N N . TYR A 1 92 ? 15.055 -3.631 -5.627 1.00 70.31 92 TYR A N 1
ATOM 726 C CA . TYR A 1 92 ? 16.185 -4.514 -5.933 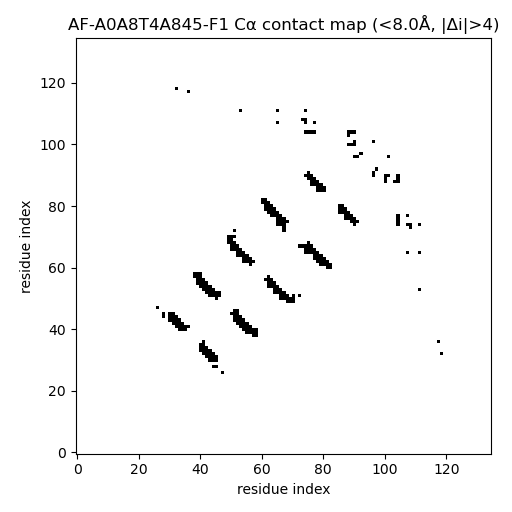1.00 70.31 92 TYR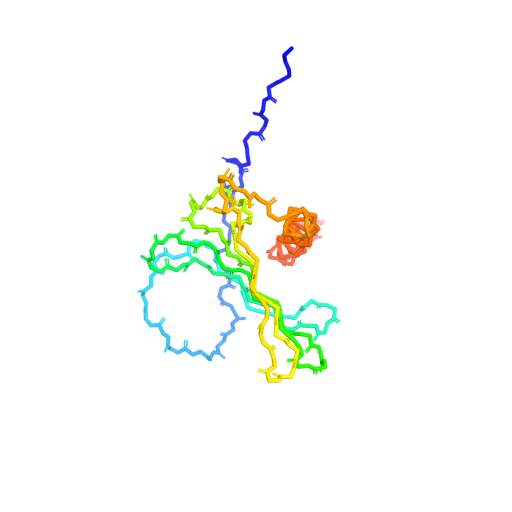 A CA 1
ATOM 727 C C . TYR A 1 92 ? 16.654 -4.568 -7.398 1.00 70.31 92 TYR A C 1
ATOM 729 O O . TYR A 1 92 ? 17.462 -5.434 -7.734 1.00 70.31 92 TYR A O 1
ATOM 737 N N . ASN A 1 93 ? 16.308 -3.607 -8.262 1.00 63.16 93 ASN A N 1
ATOM 738 C CA . ASN A 1 93 ? 17.067 -3.420 -9.512 1.00 63.16 93 ASN A CA 1
ATOM 739 C C . ASN A 1 93 ? 18.350 -2.597 -9.266 1.00 63.16 93 ASN A C 1
ATOM 741 O O . ASN A 1 93 ? 18.577 -1.550 -9.866 1.00 63.16 93 ASN A O 1
ATOM 745 N N . ARG A 1 94 ? 19.202 -3.058 -8.338 1.00 54.75 94 ARG A N 1
ATOM 746 C CA . ARG A 1 94 ? 20.349 -2.287 -7.811 1.00 54.75 94 ARG A CA 1
ATOM 747 C C . ARG A 1 94 ? 21.402 -1.918 -8.863 1.00 54.75 94 ARG A C 1
ATOM 749 O O . ARG A 1 94 ? 22.172 -0.990 -8.646 1.00 54.75 94 ARG A O 1
ATOM 756 N N . LYS A 1 95 ? 21.472 -2.650 -9.980 1.00 58.84 95 LYS A N 1
ATOM 757 C CA . LYS A 1 95 ? 22.468 -2.406 -11.039 1.00 58.84 95 LYS A CA 1
ATOM 758 C C . LYS A 1 95 ? 22.043 -1.321 -12.025 1.00 58.84 95 LYS A C 1
ATOM 760 O O . LYS A 1 95 ? 22.911 -0.718 -12.644 1.00 58.84 95 LYS A O 1
ATOM 765 N N . ASN A 1 96 ? 20.740 -1.094 -12.180 1.00 60.69 96 ASN A N 1
ATOM 766 C CA . ASN A 1 96 ? 20.204 -0.032 -13.020 1.00 60.69 96 ASN A CA 1
ATOM 767 C C . ASN A 1 96 ? 18.803 0.350 -12.515 1.00 60.69 96 ASN A C 1
ATOM 769 O O . ASN A 1 96 ? 17.804 -0.098 -13.086 1.00 60.69 96 ASN A O 1
ATOM 773 N N . PRO A 1 97 ? 18.716 1.086 -11.393 1.00 67.00 97 PRO A N 1
ATOM 774 C CA . PRO A 1 97 ? 17.433 1.471 -10.837 1.00 67.00 97 PRO A CA 1
ATOM 775 C C . PRO A 1 97 ? 16.743 2.418 -11.817 1.00 67.00 97 PRO A C 1
ATOM 777 O O . PRO A 1 97 ? 17.272 3.475 -12.158 1.00 67.00 97 PRO A O 1
ATOM 780 N N . ASP A 1 98 ? 15.565 2.022 -12.283 1.00 75.75 98 ASP A N 1
ATOM 781 C CA . ASP A 1 98 ? 14.704 2.892 -13.073 1.00 75.75 98 ASP A CA 1
ATOM 782 C C . ASP A 1 98 ? 14.315 4.117 -12.214 1.00 75.75 98 ASP A C 1
ATOM 784 O O . ASP A 1 98 ? 13.765 3.931 -11.122 1.00 75.75 98 ASP A O 1
ATOM 788 N N . PRO A 1 99 ? 14.597 5.361 -12.656 1.00 76.94 99 PRO A N 1
ATOM 789 C CA . PRO A 1 99 ? 14.280 6.567 -11.892 1.00 76.94 99 PRO A CA 1
ATOM 790 C C . PRO A 1 99 ? 12.811 6.649 -11.464 1.00 76.94 99 PRO A C 1
ATOM 792 O O . PRO A 1 99 ? 12.527 7.098 -10.353 1.00 76.94 99 PRO A O 1
ATOM 795 N N . VAL A 1 100 ? 11.890 6.159 -12.305 1.00 78.12 100 VAL A N 1
ATOM 796 C CA . VAL A 1 100 ? 10.454 6.120 -11.987 1.00 78.12 100 VAL A CA 1
ATOM 797 C C . VAL A 1 100 ? 10.198 5.210 -10.788 1.00 78.12 100 VAL A C 1
ATOM 799 O O . VAL A 1 100 ? 9.442 5.566 -9.883 1.00 78.12 100 VAL A O 1
ATOM 802 N N . SER A 1 101 ? 10.869 4.061 -10.735 1.00 83.31 101 SER A N 1
ATOM 803 C CA . SER A 1 101 ? 10.772 3.125 -9.614 1.00 83.31 101 SER A CA 1
ATOM 804 C C . SER A 1 101 ? 11.322 3.718 -8.311 1.00 83.31 101 SER A C 1
ATOM 806 O O . SER A 1 101 ? 10.706 3.538 -7.264 1.00 83.31 101 SER A O 1
ATOM 808 N N . VAL A 1 102 ? 12.422 4.480 -8.355 1.00 86.25 102 VAL A N 1
ATOM 809 C CA . VAL A 1 102 ? 13.008 5.121 -7.157 1.00 86.25 102 VAL A CA 1
ATOM 810 C C . VAL A 1 102 ? 12.061 6.154 -6.546 1.00 86.25 102 VAL A C 1
ATOM 812 O O . VAL A 1 102 ? 11.817 6.137 -5.339 1.00 86.25 102 VAL A O 1
ATOM 815 N N . GLU A 1 103 ? 11.518 7.056 -7.366 1.00 89.06 103 GLU A N 1
ATOM 816 C CA . GLU A 1 103 ? 10.589 8.081 -6.882 1.00 89.06 103 GLU A CA 1
ATOM 817 C C . GLU A 1 103 ? 9.286 7.458 -6.368 1.00 89.06 103 GLU A C 1
ATOM 819 O O . GLU A 1 103 ? 8.806 7.823 -5.292 1.00 89.06 103 GLU A O 1
ATOM 824 N N . THR A 1 104 ? 8.770 6.453 -7.083 1.00 90.06 104 THR A N 1
ATOM 825 C CA . THR A 1 104 ? 7.564 5.722 -6.678 1.00 90.06 104 THR A CA 1
ATOM 826 C C . THR A 1 104 ? 7.751 5.037 -5.326 1.00 90.06 104 THR A C 1
ATOM 828 O O . THR A 1 104 ? 6.890 5.167 -4.459 1.00 90.06 104 THR A O 1
ATOM 831 N N . LEU A 1 105 ? 8.884 4.363 -5.098 1.00 92.00 105 LEU A N 1
ATOM 832 C CA . LEU A 1 105 ? 9.174 3.706 -3.819 1.00 92.00 105 LEU A CA 1
ATOM 833 C C . LEU A 1 105 ? 9.296 4.709 -2.668 1.00 92.00 105 LEU A C 1
ATOM 835 O O . LEU A 1 105 ? 8.783 4.460 -1.582 1.00 92.00 105 LEU A O 1
ATOM 839 N N . LYS A 1 106 ? 9.893 5.882 -2.905 1.00 92.94 106 LYS A N 1
ATOM 840 C CA . LYS A 1 106 ? 9.965 6.942 -1.890 1.00 92.94 106 LYS A CA 1
ATOM 841 C C . LYS A 1 1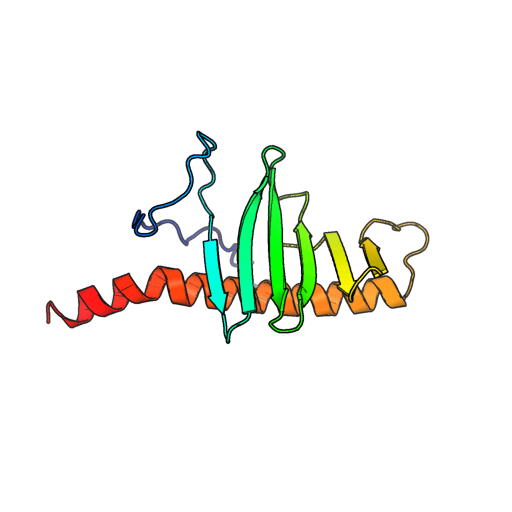06 ? 8.578 7.450 -1.490 1.00 92.94 106 LYS A C 1
ATOM 843 O O . LYS A 1 106 ? 8.310 7.625 -0.303 1.00 92.94 106 LYS A O 1
ATOM 848 N N . MET A 1 107 ? 7.699 7.700 -2.463 1.00 95.12 107 MET A N 1
ATOM 849 C CA . MET A 1 107 ? 6.316 8.101 -2.177 1.00 95.12 107 MET A CA 1
ATOM 850 C C . MET A 1 107 ? 5.547 6.979 -1.476 1.00 95.12 107 MET A C 1
ATOM 852 O O . MET A 1 107 ? 4.785 7.240 -0.547 1.00 95.12 107 MET A O 1
ATOM 856 N N . ALA A 1 108 ? 5.774 5.733 -1.888 1.00 95.94 108 ALA A N 1
ATOM 857 C CA . ALA A 1 108 ? 5.159 4.572 -1.269 1.00 95.94 108 ALA A CA 1
ATOM 858 C C . ALA A 1 108 ? 5.577 4.409 0.196 1.00 95.94 108 ALA A C 1
ATOM 860 O O . ALA A 1 108 ? 4.708 4.160 1.024 1.00 95.94 108 ALA A O 1
ATOM 861 N N . GLN A 1 109 ? 6.849 4.644 0.538 1.00 97.31 109 GLN A N 1
ATOM 862 C CA . GLN A 1 109 ? 7.304 4.651 1.932 1.00 97.31 109 GLN A CA 1
ATOM 863 C C . GLN A 1 109 ? 6.544 5.687 2.766 1.00 97.31 109 GLN A C 1
ATOM 865 O O . GLN A 1 109 ? 6.046 5.377 3.841 1.00 97.31 109 GLN A O 1
ATOM 870 N N . GLN A 1 110 ? 6.384 6.911 2.256 1.00 97.00 110 GLN A N 1
ATOM 871 C CA . GLN A 1 110 ? 5.651 7.957 2.978 1.00 97.00 110 GLN A CA 1
ATOM 872 C C . GLN A 1 110 ? 4.189 7.570 3.232 1.00 97.00 110 GLN A C 1
ATOM 874 O O . GLN A 1 110 ? 3.641 7.871 4.293 1.00 97.00 110 GLN A O 1
ATOM 879 N N . GLN A 1 111 ? 3.547 6.911 2.263 1.00 96.69 111 GLN A N 1
ATOM 880 C CA . GLN A 1 111 ? 2.179 6.416 2.420 1.00 96.69 111 GLN A CA 1
ATOM 881 C C . GLN A 1 111 ? 2.113 5.248 3.406 1.00 96.69 111 GLN A C 1
ATOM 883 O O . GLN A 1 111 ? 1.229 5.232 4.261 1.00 96.69 111 GLN A O 1
ATOM 888 N N . PHE A 1 112 ? 3.057 4.311 3.320 1.00 96.50 112 PHE A N 1
ATOM 889 C CA . PHE A 1 112 ? 3.199 3.197 4.250 1.00 96.50 112 PHE A CA 1
ATOM 890 C C . PHE A 1 112 ? 3.322 3.698 5.696 1.00 96.50 112 PHE A C 1
ATOM 892 O O . PHE A 1 112 ? 2.490 3.349 6.535 1.00 96.50 112 PHE A O 1
ATOM 899 N N . ASP A 1 113 ? 4.247 4.624 5.960 1.00 95.69 113 ASP A N 1
ATOM 900 C CA . ASP A 1 113 ? 4.450 5.235 7.280 1.00 95.69 113 ASP A CA 1
ATOM 901 C C . ASP A 1 113 ? 3.180 5.932 7.797 1.00 95.69 113 ASP A C 1
ATOM 903 O O . ASP A 1 113 ? 2.820 5.827 8.974 1.00 95.69 113 ASP A O 1
ATOM 907 N N . ALA A 1 114 ? 2.468 6.643 6.916 1.00 96.00 114 ALA A N 1
ATOM 908 C CA . ALA A 1 114 ? 1.230 7.327 7.273 1.00 96.00 114 ALA A CA 1
ATOM 909 C C . ALA A 1 114 ? 0.122 6.342 7.681 1.00 96.00 114 ALA A C 1
ATOM 911 O O . ALA A 1 114 ? -0.602 6.599 8.647 1.00 96.00 114 ALA A O 1
ATOM 912 N N . TYR A 1 115 ? -0.004 5.210 6.984 1.00 95.12 115 TYR A N 1
ATOM 913 C CA . TYR A 1 115 ? -0.948 4.157 7.352 1.00 95.12 115 TYR A CA 1
ATOM 914 C C . TYR A 1 1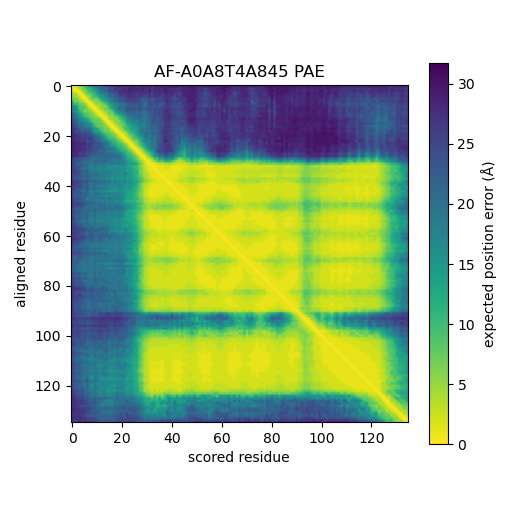15 ? -0.560 3.471 8.658 1.00 95.12 115 TYR A C 1
ATOM 916 O O . TYR A 1 115 ? -1.424 3.319 9.521 1.00 95.12 115 TYR A O 1
ATOM 924 N N . LEU A 1 116 ? 0.717 3.129 8.856 1.00 93.38 116 LEU A N 1
ATOM 925 C CA . LEU A 1 116 ? 1.185 2.541 10.115 1.00 93.38 116 LEU A CA 1
ATOM 926 C C . LEU A 1 116 ? 0.904 3.455 11.310 1.00 93.38 116 LEU A C 1
ATOM 928 O O . LEU A 1 116 ? 0.445 2.994 12.360 1.00 93.38 116 LEU A O 1
ATOM 932 N N . LYS A 1 117 ? 1.099 4.767 11.142 1.00 92.88 117 LYS A N 1
ATOM 933 C CA . LYS A 1 117 ? 0.743 5.751 12.165 1.00 92.88 117 LYS A CA 1
ATOM 934 C C . LYS A 1 117 ? -0.753 5.708 12.494 1.00 92.88 117 LYS A C 1
ATOM 936 O O . LYS A 1 117 ? -1.105 5.605 13.667 1.00 92.88 117 LYS A O 1
ATOM 941 N N . LYS A 1 118 ? -1.628 5.735 11.484 1.00 92.50 118 LYS A N 1
ATOM 942 C CA . LYS A 1 118 ? -3.088 5.664 11.681 1.00 92.50 118 LYS A CA 1
ATOM 943 C C . LYS A 1 118 ? -3.519 4.347 12.339 1.00 92.50 118 LYS A C 1
ATOM 945 O O . LYS A 1 118 ? -4.345 4.362 13.246 1.00 92.50 118 LYS A O 1
ATOM 950 N N . ILE A 1 119 ? -2.941 3.218 11.928 1.00 90.38 119 ILE A N 1
ATOM 951 C CA . ILE A 1 119 ? -3.179 1.902 12.546 1.00 90.38 119 ILE A CA 1
ATOM 952 C C . ILE A 1 119 ? -2.807 1.941 14.031 1.00 90.38 119 ILE A C 1
ATOM 954 O O . ILE A 1 119 ? -3.606 1.541 14.877 1.00 90.38 119 ILE A O 1
ATOM 958 N N . THR A 1 120 ? -1.637 2.495 14.356 1.00 88.31 120 THR A N 1
ATOM 959 C CA . THR A 1 120 ? -1.169 2.643 15.741 1.00 88.31 120 THR A CA 1
ATOM 960 C C . THR A 1 120 ? -2.118 3.516 16.564 1.00 88.31 120 THR A C 1
ATOM 962 O O . THR A 1 120 ? -2.472 3.162 17.689 1.00 88.31 120 THR A O 1
ATOM 965 N N . GLU A 1 121 ? -2.578 4.643 16.016 1.00 87.75 121 GLU A N 1
ATOM 966 C CA . GLU A 1 121 ? -3.557 5.523 16.670 1.00 87.75 121 GLU A CA 1
ATOM 967 C C . GLU A 1 121 ? -4.875 4.784 16.953 1.00 87.75 121 GLU A C 1
ATOM 969 O O . GLU A 1 121 ? -5.392 4.852 18.067 1.00 87.75 121 GLU A O 1
ATOM 974 N N . ILE A 1 122 ? -5.381 4.005 15.993 1.00 86.25 122 ILE A N 1
ATOM 975 C CA . ILE A 1 122 ? -6.611 3.213 16.153 1.00 86.25 122 ILE A CA 1
ATOM 976 C C . ILE A 1 122 ? -6.439 2.131 17.225 1.00 86.25 122 ILE A C 1
ATOM 978 O O . ILE A 1 122 ? -7.302 1.979 18.088 1.00 86.25 122 ILE A O 1
ATOM 982 N N . GLN A 1 123 ? -5.329 1.392 17.204 1.00 81.94 123 GLN A N 1
ATOM 983 C CA . GLN A 1 123 ? -5.077 0.313 18.163 1.00 81.94 123 GLN A CA 1
ATOM 984 C C . GLN A 1 123 ? -4.827 0.833 19.587 1.00 81.94 123 GLN A C 1
ATOM 986 O O . GLN A 1 123 ? -5.143 0.150 20.562 1.00 81.94 123 GLN A O 1
ATOM 991 N N . THR A 1 124 ? -4.306 2.055 19.731 1.00 78.75 124 THR A N 1
ATOM 992 C CA . THR A 1 124 ? -4.032 2.674 21.039 1.00 78.75 124 THR A CA 1
ATOM 993 C C . THR A 1 124 ? -5.186 3.525 21.583 1.00 78.75 124 THR A C 1
ATOM 995 O O . THR A 1 124 ? -5.256 3.735 22.797 1.00 78.75 124 THR A O 1
ATOM 998 N N . ALA A 1 125 ? -6.133 3.968 20.747 1.00 70.69 125 ALA A N 1
ATOM 999 C CA . ALA A 1 125 ? -7.277 4.787 21.164 1.00 70.69 125 ALA A CA 1
ATOM 1000 C C . ALA A 1 125 ? -8.126 4.180 22.311 1.00 70.69 125 ALA A C 1
ATOM 1002 O O . ALA A 1 125 ? -8.445 4.911 23.257 1.00 70.69 125 ALA A O 1
ATOM 1003 N N . PRO A 1 126 ? -8.439 2.865 22.334 1.00 62.06 126 PRO A N 1
ATOM 1004 C CA . PRO A 1 126 ? -9.169 2.251 23.448 1.00 62.06 126 PRO A CA 1
ATOM 1005 C C . PRO A 1 126 ? -8.443 2.349 24.800 1.00 62.06 126 PRO A C 1
ATOM 1007 O O . PRO A 1 126 ? -9.086 2.358 25.851 1.00 62.06 126 PRO A O 1
ATOM 1010 N N . LEU A 1 127 ? -7.108 2.443 24.798 1.00 59.66 127 LEU A N 1
ATOM 1011 C CA . LEU A 1 127 ? -6.302 2.548 26.020 1.00 59.66 127 LEU A CA 1
ATOM 1012 C C . LEU A 1 127 ? -6.351 3.949 26.629 1.00 59.66 127 LEU A C 1
ATOM 1014 O O . LEU A 1 127 ? -6.247 4.096 27.846 1.00 59.66 127 LEU A O 1
ATOM 1018 N N . GLN A 1 128 ? -6.530 4.978 25.800 1.00 56.84 128 GLN A N 1
ATOM 1019 C CA . GLN A 1 128 ? -6.643 6.357 26.270 1.00 56.84 128 GLN A CA 1
ATOM 1020 C C . GLN A 1 128 ? -8.019 6.631 26.883 1.00 56.84 128 GLN A C 1
ATOM 1022 O O . GLN A 1 128 ? -8.091 7.252 27.941 1.00 56.84 128 GLN A O 1
ATOM 1027 N N . GLN A 1 129 ? -9.092 6.092 26.291 1.00 51.59 129 GLN A N 1
ATOM 1028 C CA . GLN A 1 129 ? -10.452 6.261 26.817 1.00 51.59 129 GLN A CA 1
ATOM 1029 C C . GLN A 1 129 ? -10.635 5.634 28.207 1.00 51.59 129 GLN A C 1
ATOM 1031 O O . GLN A 1 129 ? -11.263 6.248 29.068 1.00 51.59 129 GLN A O 1
ATOM 1036 N N . LYS A 1 130 ? -10.033 4.461 28.463 1.00 53.44 130 LYS A N 1
ATOM 1037 C CA . LYS A 1 130 ? -10.082 3.820 29.790 1.00 53.44 130 LYS A CA 1
ATOM 1038 C C . LYS A 1 130 ? -9.396 4.646 30.882 1.00 53.44 130 LYS A C 1
ATOM 1040 O O . LYS A 1 130 ? -9.934 4.758 31.977 1.00 53.44 130 LYS A O 1
ATOM 1045 N N . LYS A 1 131 ? -8.254 5.275 30.583 1.00 52.38 131 LYS A N 1
ATOM 1046 C CA . LYS A 1 131 ? -7.540 6.124 31.555 1.00 52.38 131 LYS A CA 1
ATOM 1047 C C . LYS A 1 131 ? -8.306 7.397 31.918 1.00 52.38 131 LYS A C 1
ATOM 1049 O O . LYS A 1 131 ? -8.195 7.855 33.047 1.00 52.38 131 LYS A O 1
ATOM 1054 N N . SER A 1 132 ? -9.077 7.962 30.988 1.00 53.88 132 SER A N 1
ATOM 1055 C CA . SER A 1 132 ? -9.903 9.150 31.249 1.00 53.88 132 SER A CA 1
ATOM 1056 C C . SER A 1 132 ? -11.202 8.861 32.007 1.00 53.88 132 SER A C 1
ATOM 1058 O O . SER A 1 132 ? -11.779 9.785 32.559 1.00 53.88 132 SER A O 1
ATOM 1060 N N . SER A 1 133 ? -11.677 7.610 32.032 1.00 52.56 133 SER A N 1
ATOM 1061 C CA . SER A 1 133 ? -12.883 7.211 32.779 1.00 52.56 133 SER A CA 1
ATOM 1062 C C . SER A 1 133 ? -12.612 6.763 34.222 1.00 52.56 133 SER A C 1
ATOM 1064 O O . SE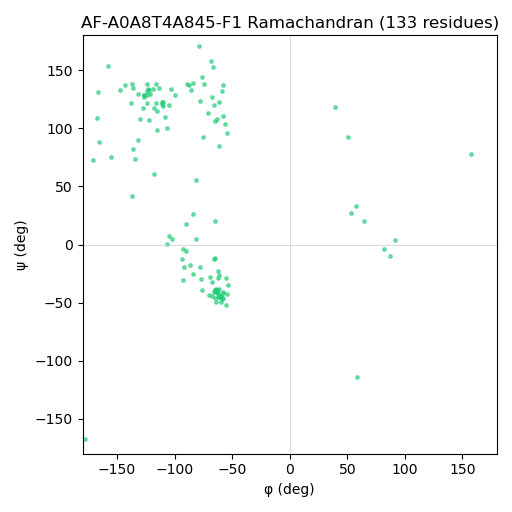R A 1 133 ? -13.555 6.475 34.952 1.00 52.56 133 SER A O 1
ATOM 1066 N N . GLU A 1 134 ? -11.341 6.665 34.618 1.00 53.34 134 GLU A N 1
ATOM 1067 C CA . GLU A 1 134 ? -10.904 6.291 35.974 1.00 53.34 134 GLU A CA 1
ATOM 1068 C C . GLU A 1 134 ? -10.397 7.498 36.797 1.00 53.34 134 GLU A C 1
ATOM 1070 O O . GLU A 1 134 ? -9.878 7.314 37.898 1.00 53.34 134 GLU A O 1
ATOM 1075 N N . GLN A 1 135 ? -10.550 8.723 36.277 1.00 43.41 135 GLN A N 1
ATOM 1076 C CA . GLN A 1 135 ? -10.311 9.990 36.985 1.00 43.41 135 GLN A CA 1
ATOM 1077 C C . GLN A 1 135 ? -11.633 10.700 37.269 1.00 43.41 135 GLN A C 1
ATOM 1079 O O . GLN A 1 135 ? -11.736 11.296 38.364 1.00 43.41 135 GLN A O 1
#

Solvent-accessible surface area (backbone atoms only — not comparable to full-atom values): 8377 Å² total; per-residue (Å²): 136,82,83,81,79,70,86,85,77,82,83,77,86,79,95,73,92,81,76,95,83,76,97,74,82,87,74,99,55,98,55,71,46,78,50,73,56,100,74,21,42,38,38,36,38,56,46,98,83,50,24,37,36,40,39,39,36,41,82,87,68,29,34,42,37,41,31,13,74,80,60,77,86,53,63,41,33,38,40,42,32,57,86,91,48,74,50,78,38,60,66,79,43,76,91,68,66,54,67,68,42,54,56,50,44,54,55,47,37,56,52,51,54,52,50,54,50,51,52,51,51,61,72,47,46,68,62,54,56,56,60,65,75,75,113